Protein AF-A0A524RP25-F1 (afdb_monomer_lite)

Sequence (40 aa):
PEDIFDGLSNLEWLHLDNNYLSSLPEDIFDGLSNLEELYL

Radius of gyration: 10.09 Å; chains: 1; bounding box: 22×20×21 Å

Structure (mmCIF, N/CA/C/O backbone):
data_AF-A0A524RP25-F1
#
_entry.id   AF-A0A524RP25-F1
#
loop_
_atom_site.group_PDB
_atom_site.id
_atom_site.type_symbol
_atom_site.label_atom_id
_atom_site.label_alt_id
_atom_site.label_comp_id
_atom_site.label_asym_id
_atom_site.label_entity_id
_atom_site.label_seq_id
_atom_site.pdbx_PDB_ins_code
_atom_site.Cartn_x
_atom_site.Cartn_y
_atom_site.Cartn_z
_atom_site.occupancy
_atom_site.B_iso_or_equiv
_atom_site.auth_seq_id
_atom_site.auth_comp_id
_atom_site.auth_asym_id
_atom_site.auth_atom_id
_atom_site.pdbx_PDB_mod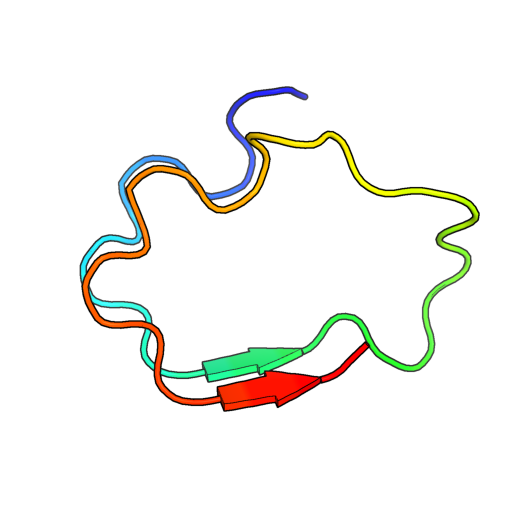el_num
ATOM 1 N N . PRO A 1 1 ? -1.052 7.290 -12.200 1.00 59.28 1 PRO A N 1
ATOM 2 C CA . PRO A 1 1 ? -2.188 8.039 -11.619 1.00 59.28 1 PRO A CA 1
ATOM 3 C C . PRO A 1 1 ? -1.924 8.197 -10.128 1.00 59.28 1 PRO A C 1
ATOM 5 O O . PRO A 1 1 ? -1.677 7.191 -9.475 1.00 59.28 1 PRO A O 1
ATOM 8 N N . GLU A 1 2 ? -1.841 9.433 -9.647 1.00 64.69 2 GLU A N 1
ATOM 9 C CA . GLU A 1 2 ? -1.479 9.730 -8.251 1.00 64.69 2 GLU A CA 1
ATOM 10 C C . GLU A 1 2 ? -2.568 9.282 -7.255 1.00 64.69 2 GLU A C 1
ATOM 12 O O . GLU A 1 2 ? -2.257 9.057 -6.100 1.00 64.69 2 GLU A O 1
ATOM 17 N N . ASP A 1 3 ? -3.767 8.946 -7.744 1.00 80.50 3 ASP A N 1
ATOM 18 C CA . ASP A 1 3 ? -4.945 8.662 -6.913 1.00 80.50 3 ASP A CA 1
ATOM 19 C C . ASP A 1 3 ? -5.428 7.196 -7.029 1.00 80.50 3 ASP A C 1
ATOM 21 O O . ASP A 1 3 ? -6.626 6.914 -7.031 1.00 80.50 3 ASP A O 1
ATOM 25 N N . ILE A 1 4 ? -4.524 6.225 -7.249 1.00 87.94 4 ILE A N 1
ATOM 26 C CA . ILE A 1 4 ? -4.931 4.817 -7.490 1.00 87.94 4 ILE A CA 1
ATOM 27 C C . ILE A 1 4 ? -5.676 4.221 -6.284 1.00 87.94 4 ILE A C 1
ATOM 29 O O . ILE A 1 4 ? -6.579 3.403 -6.474 1.00 87.94 4 ILE A O 1
ATOM 33 N N . PHE A 1 5 ? -5.293 4.608 -5.067 1.00 92.06 5 PHE A N 1
ATOM 34 C CA . PHE A 1 5 ? -5.848 4.060 -3.828 1.00 92.06 5 PHE A CA 1
ATOM 35 C C . PHE A 1 5 ? -6.775 5.037 -3.090 1.00 92.06 5 PHE A C 1
ATOM 37 O O . PHE A 1 5 ? -7.209 4.755 -1.970 1.00 92.06 5 PHE A O 1
ATOM 44 N N . ASP A 1 6 ? -7.147 6.143 -3.735 1.00 90.56 6 ASP A N 1
ATOM 45 C CA . ASP A 1 6 ? -8.035 7.142 -3.156 1.00 90.56 6 ASP A CA 1
ATOM 46 C C . ASP A 1 6 ? -9.382 6.541 -2.742 1.00 90.56 6 ASP A C 1
ATOM 48 O O . ASP A 1 6 ? -10.056 5.827 -3.490 1.00 90.56 6 ASP A O 1
ATOM 52 N N . GLY A 1 7 ? -9.797 6.856 -1.514 1.00 91.69 7 GLY A N 1
ATOM 53 C CA . GLY A 1 7 ? -11.063 6.395 -0.944 1.00 91.69 7 GLY A CA 1
ATOM 54 C C . GLY A 1 7 ? -11.046 4.961 -0.408 1.00 91.69 7 GLY A C 1
ATOM 55 O O . GLY A 1 7 ? -12.052 4.516 0.146 1.00 91.69 7 GLY A O 1
ATOM 56 N N . LEU A 1 8 ? -9.919 4.249 -0.488 1.00 95.69 8 LEU A N 1
ATOM 57 C CA . LEU A 1 8 ? -9.750 2.916 0.096 1.00 95.69 8 LEU A CA 1
ATOM 58 C C . LEU A 1 8 ? -9.349 2.972 1.580 1.00 95.69 8 LEU A C 1
ATOM 60 O O . LEU A 1 8 ? -8.549 2.168 2.050 1.00 95.69 8 LEU A O 1
ATOM 64 N N . SER A 1 9 ? -9.939 3.884 2.356 1.00 96.25 9 SER A N 1
ATOM 65 C CA . SER A 1 9 ? -9.570 4.097 3.766 1.00 96.25 9 SER A CA 1
ATOM 66 C C . SER A 1 9 ? -9.792 2.882 4.669 1.00 96.25 9 SER A C 1
ATOM 68 O O . SER A 1 9 ? -9.241 2.824 5.762 1.00 96.25 9 SER A O 1
ATOM 70 N N . ASN A 1 10 ? -10.605 1.921 4.219 1.00 98.06 10 ASN A N 1
ATOM 71 C CA . ASN A 1 10 ? -10.881 0.664 4.915 1.00 98.06 10 ASN A CA 1
ATOM 72 C C . ASN A 1 10 ? -10.059 -0.525 4.387 1.00 98.06 10 ASN A C 1
ATOM 74 O O . ASN A 1 10 ? -10.364 -1.659 4.737 1.00 98.06 10 ASN A O 1
ATOM 78 N N . LEU A 1 11 ? -9.090 -0.305 3.495 1.00 97.81 11 LEU A N 1
ATOM 79 C CA . LEU A 1 11 ? -8.258 -1.385 2.976 1.00 97.81 11 LEU A CA 1
ATOM 80 C C . LEU A 1 11 ? -7.272 -1.842 4.052 1.00 97.81 11 LEU A C 1
ATOM 82 O O . LEU A 1 11 ? -6.462 -1.045 4.510 1.00 97.81 11 LEU A O 1
ATOM 86 N N . GLU A 1 12 ? -7.340 -3.122 4.408 1.00 98.50 12 GLU A N 1
ATOM 87 C CA . GLU A 1 12 ? -6.481 -3.738 5.428 1.00 98.50 12 GLU A CA 1
ATOM 88 C C . GLU A 1 12 ? -5.265 -4.447 4.814 1.00 98.50 12 GLU A C 1
ATOM 90 O O . GLU A 1 12 ? -4.193 -4.471 5.413 1.00 98.50 12 GLU A O 1
ATOM 95 N N . TRP A 1 13 ? -5.386 -4.963 3.586 1.00 98.25 13 TRP A N 1
ATOM 96 C CA . TRP A 1 13 ? -4.314 -5.702 2.913 1.00 98.25 13 TRP A CA 1
ATOM 97 C C . TRP A 1 13 ? -4.105 -5.221 1.480 1.00 98.25 13 TRP A C 1
ATOM 99 O O . TRP A 1 13 ? -5.056 -5.142 0.697 1.00 98.25 13 TRP A O 1
ATOM 109 N N . LEU A 1 14 ? -2.848 -4.955 1.118 1.00 97.06 14 LEU A N 1
ATOM 110 C CA . LEU A 1 14 ? -2.451 -4.534 -0.223 1.00 9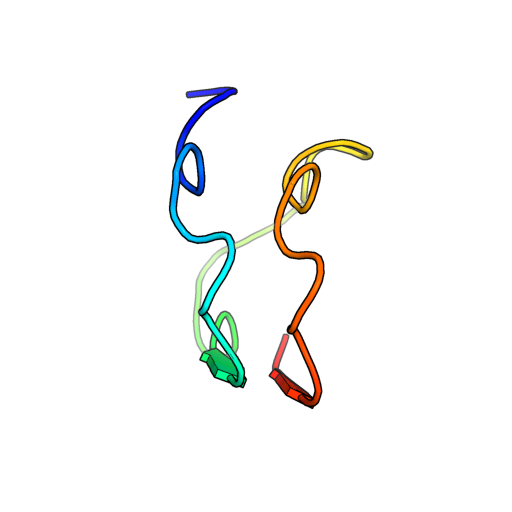7.06 14 LEU A CA 1
ATOM 111 C C . LEU A 1 14 ? -1.313 -5.411 -0.753 1.00 97.06 14 LEU A C 1
ATOM 113 O O . LEU A 1 14 ? -0.249 -5.506 -0.150 1.00 97.06 14 LEU A O 1
ATOM 117 N N . HIS A 1 15 ? -1.543 -6.034 -1.907 1.00 96.81 15 HIS A N 1
ATOM 118 C CA . HIS A 1 15 ? -0.574 -6.892 -2.585 1.00 96.81 15 HIS A CA 1
ATOM 119 C C . HIS A 1 15 ? -0.108 -6.245 -3.889 1.00 96.81 15 HIS A C 1
ATOM 121 O O . HIS A 1 15 ? -0.881 -6.104 -4.838 1.00 96.81 15 HIS A O 1
ATOM 127 N N . LEU A 1 16 ? 1.160 -5.857 -3.923 1.00 95.06 16 LEU A N 1
ATOM 128 C CA . LEU A 1 16 ? 1.885 -5.337 -5.080 1.00 95.06 16 LEU A CA 1
ATOM 129 C C . LEU A 1 16 ? 3.021 -6.269 -5.518 1.00 95.06 16 LEU A C 1
ATOM 131 O O . LEU A 1 16 ? 3.657 -6.004 -6.541 1.00 95.06 16 LEU A O 1
ATOM 135 N N . ASP A 1 17 ? 3.230 -7.374 -4.806 1.00 95.38 17 ASP A N 1
ATOM 136 C CA . ASP A 1 17 ? 4.190 -8.406 -5.166 1.00 95.38 17 ASP A CA 1
ATOM 137 C C . ASP A 1 17 ? 3.885 -9.020 -6.539 1.00 95.38 17 ASP A C 1
ATOM 139 O O . ASP A 1 17 ? 2.759 -8.989 -7.040 1.00 95.38 17 ASP A O 1
ATOM 143 N N . ASN A 1 18 ? 4.921 -9.567 -7.179 1.00 94.75 18 ASN A N 1
ATOM 144 C CA . ASN A 1 18 ? 4.837 -10.158 -8.521 1.00 94.75 18 ASN A CA 1
ATOM 145 C C . ASN A 1 18 ? 4.379 -9.182 -9.625 1.00 94.75 18 ASN A C 1
ATOM 147 O O . ASN A 1 18 ? 3.849 -9.602 -10.657 1.00 94.75 18 ASN A O 1
ATOM 151 N N . ASN A 1 19 ? 4.640 -7.88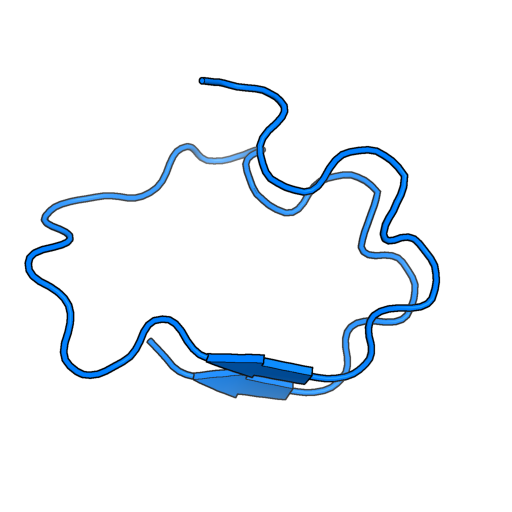6 -9.448 1.00 92.31 19 ASN A N 1
ATOM 152 C CA . ASN A 1 19 ? 4.461 -6.876 -10.487 1.00 92.31 19 ASN A CA 1
ATOM 153 C C . ASN A 1 19 ? 5.799 -6.408 -11.082 1.00 92.31 19 ASN A C 1
ATOM 155 O O . ASN A 1 19 ? 6.883 -6.711 -10.591 1.00 92.31 19 ASN A O 1
ATOM 159 N N . TYR A 1 20 ? 5.721 -5.630 -12.163 1.00 94.88 20 TYR A N 1
ATOM 160 C CA . TYR A 1 20 ? 6.877 -5.013 -12.829 1.00 94.88 20 TYR A CA 1
ATOM 161 C C . TYR A 1 20 ? 7.141 -3.590 -12.316 1.00 94.88 20 TYR A C 1
ATOM 163 O O . TYR A 1 20 ? 7.502 -2.695 -13.082 1.00 94.88 20 TYR A O 1
ATOM 171 N N . LEU A 1 21 ? 6.896 -3.361 -11.024 1.00 90.69 21 LEU A N 1
ATOM 172 C CA . LEU A 1 21 ? 7.048 -2.053 -10.397 1.00 90.69 21 LEU A CA 1
ATOM 173 C C . LEU A 1 21 ? 8.535 -1.771 -10.163 1.00 90.69 21 LEU A C 1
ATOM 175 O O . LEU A 1 21 ? 9.205 -2.480 -9.420 1.00 90.69 21 LEU A O 1
ATOM 179 N N . SER A 1 22 ? 9.060 -0.728 -10.804 1.00 92.62 22 SER A N 1
ATOM 180 C CA . SER A 1 22 ? 10.438 -0.261 -10.591 1.00 92.62 22 SER A CA 1
ATOM 181 C C . SER A 1 22 ? 10.562 0.736 -9.438 1.00 92.62 22 SER A C 1
ATOM 183 O O . SER A 1 22 ? 11.648 0.935 -8.901 1.00 92.62 22 SER A O 1
ATOM 185 N N . SER A 1 23 ? 9.464 1.412 -9.111 1.00 91.69 23 SER A N 1
ATOM 186 C CA . SER A 1 23 ? 9.377 2.445 -8.083 1.00 91.69 23 SER A CA 1
ATOM 187 C C . SER A 1 23 ? 7.916 2.701 -7.741 1.00 91.69 23 SER A C 1
ATOM 189 O O . SER A 1 23 ? 7.042 2.536 -8.595 1.00 91.69 23 SER A O 1
ATOM 191 N N . LEU A 1 24 ? 7.677 3.182 -6.529 1.00 90.69 24 LEU A N 1
ATOM 192 C CA . LEU A 1 24 ? 6.383 3.670 -6.073 1.00 90.69 24 LEU A CA 1
ATOM 193 C C . LEU A 1 24 ? 6.519 5.156 -5.706 1.00 90.69 24 LEU A C 1
ATOM 195 O O . LEU A 1 24 ? 7.560 5.528 -5.158 1.00 90.69 24 LEU A O 1
ATOM 199 N N . PRO A 1 25 ? 5.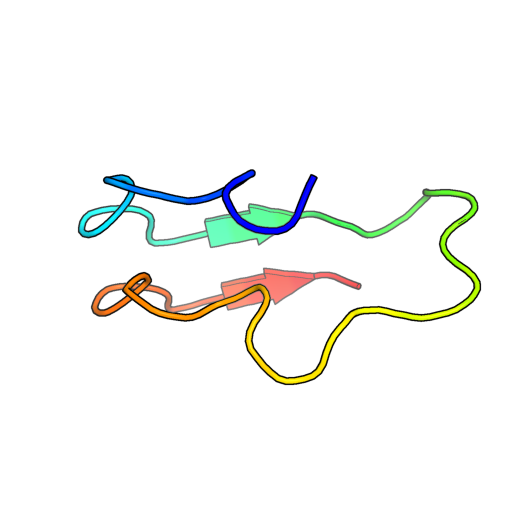532 6.009 -6.035 1.00 91.00 25 PRO A N 1
ATOM 200 C CA . PRO A 1 25 ? 5.474 7.370 -5.504 1.00 91.00 25 PRO A CA 1
ATOM 201 C C . PRO A 1 25 ? 5.448 7.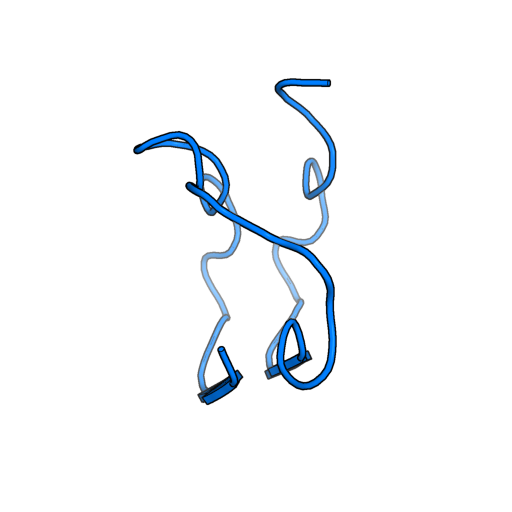358 -3.970 1.00 91.00 25 PRO A C 1
ATOM 203 O O . PRO A 1 25 ? 4.862 6.449 -3.387 1.00 91.00 25 PRO A O 1
ATOM 206 N N . GLU A 1 26 ? 6.068 8.354 -3.334 1.00 88.44 26 GLU A N 1
ATOM 207 C CA . GLU A 1 26 ? 6.177 8.446 -1.865 1.00 88.44 26 GLU A CA 1
ATOM 208 C C . GLU A 1 26 ? 4.798 8.466 -1.188 1.00 88.44 26 GLU A C 1
ATOM 210 O O . GLU A 1 26 ? 4.580 7.744 -0.218 1.00 88.44 26 GLU A O 1
ATOM 215 N N . ASP A 1 27 ? 3.846 9.172 -1.798 1.00 91.06 27 ASP A N 1
ATOM 216 C CA . ASP A 1 27 ? 2.511 9.414 -1.243 1.00 91.06 27 ASP A CA 1
ATOM 217 C C . ASP A 1 27 ? 1.443 8.447 -1.796 1.00 91.06 27 ASP A C 1
ATOM 219 O O . ASP A 1 27 ? 0.249 8.645 -1.598 1.00 91.06 27 ASP A O 1
ATOM 223 N N . ILE A 1 28 ? 1.833 7.378 -2.513 1.00 92.50 28 ILE A N 1
ATOM 224 C CA . ILE A 1 28 ? 0.866 6.476 -3.176 1.00 92.50 28 ILE A CA 1
ATOM 225 C C . ILE A 1 28 ? -0.091 5.807 -2.175 1.00 92.50 28 ILE A C 1
ATOM 227 O O . ILE A 1 28 ? -1.202 5.447 -2.542 1.00 92.50 28 ILE A O 1
ATOM 231 N N . PHE A 1 29 ? 0.336 5.621 -0.924 1.00 92.94 29 PHE A N 1
ATOM 232 C CA . PHE A 1 29 ? -0.445 4.960 0.125 1.00 92.94 29 PHE A CA 1
ATOM 233 C C . PHE A 1 29 ? -1.223 5.937 1.014 1.00 92.94 29 PHE A C 1
ATOM 235 O O . PHE A 1 29 ? -1.810 5.515 2.015 1.00 92.94 29 PHE A O 1
ATOM 242 N N . ASP A 1 30 ? -1.234 7.227 0.677 1.00 92.50 30 ASP A N 1
ATOM 243 C CA . ASP A 1 30 ? -1.978 8.222 1.436 1.00 92.50 30 ASP A CA 1
ATOM 244 C C . ASP A 1 30 ? -3.465 7.858 1.516 1.00 92.50 30 ASP A C 1
ATOM 246 O O . ASP A 1 30 ? -4.093 7.378 0.574 1.00 92.50 30 ASP A O 1
ATOM 250 N N . GLY A 1 31 ? -4.042 8.044 2.703 1.00 92.69 31 GLY A N 1
ATOM 251 C CA . GLY A 1 31 ? -5.444 7.719 2.960 1.00 92.69 31 GLY A CA 1
ATOM 252 C C . GLY A 1 31 ? -5.736 6.241 3.238 1.00 92.69 31 GLY A C 1
ATOM 253 O O . GLY A 1 31 ? -6.847 5.950 3.679 1.00 92.69 31 GLY A O 1
ATOM 254 N N . LEU A 1 32 ? -4.768 5.325 3.101 1.00 95.81 32 LEU A N 1
ATOM 255 C CA . LEU A 1 32 ? -4.891 3.921 3.524 1.00 95.81 32 LEU A CA 1
ATOM 256 C C . LEU A 1 32 ? -4.747 3.765 5.050 1.00 95.81 32 LEU A C 1
ATOM 258 O O . LEU A 1 32 ? -3.905 3.024 5.552 1.00 95.81 32 LEU A O 1
ATOM 262 N N . SER A 1 33 ? -5.573 4.484 5.814 1.00 95.62 33 SER A N 1
ATOM 263 C CA . SER A 1 33 ? -5.462 4.591 7.276 1.00 95.62 33 SER A CA 1
ATOM 264 C C . SER A 1 33 ? -5.609 3.269 8.031 1.00 95.62 33 SER A C 1
ATOM 266 O O . SER A 1 33 ? -5.157 3.181 9.170 1.00 95.62 33 SER A O 1
ATOM 268 N N . ASN A 1 34 ? -6.254 2.275 7.417 1.00 98.06 34 ASN A N 1
ATOM 269 C CA . ASN A 1 34 ? -6.491 0.962 8.014 1.00 98.06 34 ASN A CA 1
ATOM 270 C C . ASN A 1 34 ? -5.571 -0.131 7.448 1.00 98.06 34 ASN A C 1
ATOM 272 O O . ASN A 1 34 ? -5.823 -1.299 7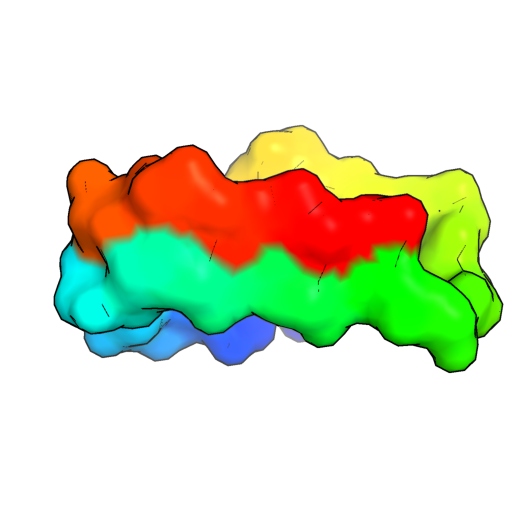.716 1.00 98.06 34 ASN A O 1
ATOM 276 N N . LEU A 1 35 ? -4.536 0.211 6.670 1.00 97.69 35 LEU A N 1
ATOM 277 C CA . LEU A 1 35 ? -3.649 -0.793 6.084 1.00 97.69 35 LEU A CA 1
ATOM 278 C C . LEU A 1 35 ? -2.814 -1.480 7.168 1.00 97.69 35 LEU A C 1
ATOM 280 O O . LEU A 1 35 ? -2.064 -0.832 7.898 1.00 97.69 35 LEU A O 1
ATOM 284 N N . GLU A 1 36 ? -2.928 -2.800 7.237 1.00 98.12 36 GLU A N 1
ATOM 285 C CA . GLU A 1 36 ? -2.234 -3.649 8.201 1.00 98.12 36 GLU A CA 1
ATOM 286 C C . GLU A 1 36 ? -1.083 -4.416 7.546 1.00 98.12 36 GLU A C 1
ATOM 288 O O . GLU A 1 36 ? 0.008 -4.471 8.108 1.00 98.12 36 GLU A O 1
ATOM 293 N N . GLU A 1 37 ? -1.300 -4.968 6.345 1.00 98.19 37 GLU A N 1
ATOM 294 C CA . GLU A 1 37 ? -0.276 -5.731 5.620 1.00 98.19 37 GLU A CA 1
ATOM 295 C C . GLU A 1 37 ? -0.058 -5.185 4.211 1.00 98.19 37 GLU A C 1
ATOM 297 O O . GLU A 1 37 ? -0.998 -4.958 3.440 1.00 98.19 37 GLU A O 1
ATOM 302 N N . LEU A 1 38 ? 1.217 -5.040 3.859 1.00 96.25 38 LEU A N 1
ATOM 303 C CA . LEU A 1 38 ? 1.670 -4.636 2.537 1.00 96.25 38 LEU A CA 1
ATOM 304 C C . LEU A 1 38 ? 2.666 -5.666 2.004 1.00 96.25 38 LEU A C 1
ATOM 306 O O . LEU A 1 38 ? 3.725 -5.883 2.595 1.00 96.25 38 LEU A O 1
ATOM 310 N N . TYR A 1 39 ? 2.345 -6.249 0.854 1.00 96.12 39 TYR A N 1
ATOM 311 C CA . TYR A 1 39 ? 3.229 -7.144 0.110 1.00 96.12 39 TYR A CA 1
ATOM 312 C C . TYR A 1 39 ? 3.751 -6.406 -1.124 1.00 96.12 39 TYR A C 1
ATOM 314 O O . TYR A 1 39 ? 2.957 -5.832 -1.866 1.00 96.12 39 TYR A O 1
ATOM 322 N N . LEU A 1 40 ? 5.070 -6.390 -1.330 1.00 91.56 40 LEU A N 1
ATOM 323 C CA . LEU A 1 40 ? 5.757 -5.673 -2.416 1.00 91.56 40 LEU A CA 1
ATOM 324 C C . LEU A 1 40 ? 6.583 -6.617 -3.287 1.00 91.56 40 LEU A C 1
ATOM 326 O O . LEU A 1 40 ? 7.152 -7.586 -2.734 1.00 91.56 40 LEU A O 1
#

Secondary structure (DSSP, 8-state):
-TTTTTT-TT--EEE-TTS--S---TTTTTT-TT--EEE-

pLDDT: mean 92.29, std 7.84, range [59.28, 98.5]

InterPro domains:
  IPR001611 Leucine-rich repeat [PF13855] (2-40)
  IPR001611 Leucine-rich repeat [PS51450] (10-31)
  IPR003591 Leucine-rich repeat, typical subtype [SM00369] (8-31)
  IPR032675 Leucine-rich repeat domain superfamily [G3DSA:3.80.10.10] (1-40)

Foldseek 3Di:
DLCPCPPVLVDQEEAPPPDPDPDDPPCSCPNVVNHNYYHD

Organism: NCBI:txid2507553